Protein AF-A0A969JSC2-F1 (afdb_monomer_lite)

Structure (mmCIF, N/CA/C/O backbone):
data_AF-A0A969JSC2-F1
#
_entry.id   AF-A0A969JSC2-F1
#
loop_
_atom_site.group_PDB
_atom_site.id
_atom_site.type_symbol
_atom_site.label_atom_id
_atom_site.label_alt_id
_atom_site.label_comp_id
_atom_site.label_asym_id
_atom_site.label_entity_id
_atom_site.label_seq_id
_atom_site.pdbx_PDB_ins_code
_atom_site.Cartn_x
_atom_site.Cartn_y
_atom_site.Cartn_z
_atom_site.occupancy
_atom_site.B_iso_or_equiv
_atom_site.auth_seq_id
_atom_site.auth_comp_id
_atom_site.auth_asym_id
_atom_site.auth_atom_id
_atom_site.pdbx_PDB_model_num
ATOM 1 N N . MET A 1 1 ? 5.741 24.012 -31.064 1.00 35.47 1 MET A N 1
ATOM 2 C CA . MET A 1 1 ? 5.426 23.767 -29.645 1.00 35.47 1 MET A CA 1
ATOM 3 C C . MET A 1 1 ? 6.316 22.621 -29.223 1.00 35.47 1 MET A C 1
ATOM 5 O O . MET A 1 1 ? 6.160 21.540 -29.776 1.00 35.47 1 MET A O 1
ATOM 9 N N . SER A 1 2 ? 7.325 22.888 -28.395 1.00 35.66 2 SER A N 1
ATOM 10 C CA . SER A 1 2 ? 8.115 21.818 -27.788 1.00 35.66 2 SER A CA 1
ATOM 11 C C . SER A 1 2 ? 7.175 21.050 -26.875 1.00 35.66 2 SER A C 1
ATOM 13 O O . SER A 1 2 ? 6.592 21.638 -25.971 1.00 35.66 2 SER A O 1
ATOM 15 N N . VAL A 1 3 ? 6.945 19.782 -27.188 1.00 44.44 3 VAL A N 1
ATOM 16 C CA . VAL A 1 3 ? 6.383 18.849 -26.220 1.00 44.44 3 VAL A CA 1
ATOM 17 C C . VAL A 1 3 ? 7.457 18.660 -25.160 1.00 44.44 3 VAL A C 1
ATOM 19 O O . VAL A 1 3 ? 8.568 18.237 -25.482 1.00 44.44 3 VAL A O 1
ATOM 22 N N . ASP A 1 4 ? 7.156 19.064 -23.931 1.00 39.84 4 ASP A N 1
ATOM 23 C CA . ASP A 1 4 ? 7.993 18.739 -22.783 1.00 39.84 4 ASP A CA 1
ATOM 24 C C . ASP A 1 4 ? 8.208 17.216 -22.759 1.00 39.84 4 ASP A C 1
ATOM 26 O O . ASP A 1 4 ? 7.272 16.473 -23.086 1.00 39.84 4 ASP A O 1
ATOM 30 N N . PRO A 1 5 ? 9.421 16.724 -22.449 1.00 45.50 5 PRO A N 1
ATOM 31 C CA . PRO A 1 5 ? 9.659 15.294 -22.366 1.00 45.50 5 PRO A CA 1
ATOM 32 C C . PRO A 1 5 ? 8.693 14.713 -21.334 1.00 45.50 5 PRO A C 1
ATOM 34 O O . PRO A 1 5 ? 8.737 15.057 -20.153 1.00 45.50 5 PRO A O 1
ATOM 37 N N . ILE A 1 6 ? 7.772 13.884 -21.827 1.00 45.28 6 ILE A N 1
ATOM 38 C CA . ILE A 1 6 ? 6.809 13.139 -21.024 1.00 45.28 6 ILE A CA 1
ATOM 39 C C . ILE A 1 6 ? 7.611 12.410 -19.951 1.00 45.28 6 ILE A C 1
ATOM 41 O O . ILE A 1 6 ? 8.576 11.720 -20.274 1.00 45.28 6 ILE A O 1
ATOM 45 N N . SER A 1 7 ? 7.220 12.649 -18.699 1.00 48.06 7 SER A N 1
ATOM 46 C CA . SER A 1 7 ? 7.748 12.043 -17.479 1.00 48.06 7 SER A CA 1
ATOM 47 C C . SER A 1 7 ? 8.305 10.647 -17.756 1.00 48.06 7 SER A C 1
ATOM 49 O O . SER A 1 7 ? 7.563 9.752 -18.157 1.00 48.06 7 SER A O 1
ATOM 51 N N . THR A 1 8 ? 9.618 10.491 -17.598 1.00 57.88 8 THR A N 1
ATOM 52 C CA . THR A 1 8 ? 10.301 9.203 -17.725 1.00 57.88 8 THR A CA 1
ATOM 53 C C . THR A 1 8 ? 9.659 8.218 -16.749 1.00 57.88 8 THR A C 1
ATOM 55 O O . THR A 1 8 ? 9.261 8.626 -15.658 1.00 57.88 8 THR A O 1
ATOM 58 N N . ASP A 1 9 ? 9.535 6.943 -17.129 1.00 71.25 9 ASP A N 1
ATOM 59 C CA . ASP A 1 9 ? 8.827 5.897 -16.362 1.00 71.25 9 ASP A CA 1
ATOM 60 C C . ASP A 1 9 ? 9.148 5.928 -14.843 1.00 71.25 9 ASP A C 1
ATOM 62 O O . ASP A 1 9 ? 8.277 5.705 -14.010 1.00 71.25 9 ASP A O 1
ATOM 66 N N . SER A 1 10 ? 10.376 6.320 -14.481 1.00 78.06 10 SER A N 1
ATOM 67 C CA . SER A 1 10 ? 10.845 6.555 -13.106 1.00 78.06 10 SER A CA 1
ATOM 68 C C . SER A 1 10 ? 10.079 7.645 -12.329 1.00 78.06 10 SER A C 1
ATOM 70 O O . SER A 1 10 ? 9.649 7.419 -11.204 1.00 78.06 10 SER A O 1
ATOM 72 N N . ALA A 1 11 ? 9.842 8.822 -12.916 1.00 81.44 11 ALA A N 1
ATOM 73 C CA . ALA A 1 11 ? 9.156 9.916 -12.221 1.00 81.44 11 ALA A CA 1
ATOM 74 C C . ALA A 1 11 ? 7.656 9.633 -12.009 1.00 81.44 11 ALA A C 1
ATOM 76 O O . ALA A 1 11 ? 7.058 10.139 -11.060 1.00 81.44 11 ALA A O 1
ATOM 77 N N . ALA A 1 12 ? 7.051 8.812 -12.876 1.00 84.44 12 ALA A N 1
ATOM 78 C CA . ALA A 1 12 ? 5.698 8.309 -12.659 1.00 84.44 12 ALA A CA 1
ATOM 79 C C . ALA A 1 12 ? 5.654 7.325 -11.475 1.00 84.44 12 ALA A C 1
ATOM 81 O O . ALA A 1 12 ? 4.805 7.487 -10.601 1.00 84.44 12 ALA A O 1
ATOM 82 N N . LEU A 1 13 ? 6.608 6.387 -11.395 1.00 86.88 1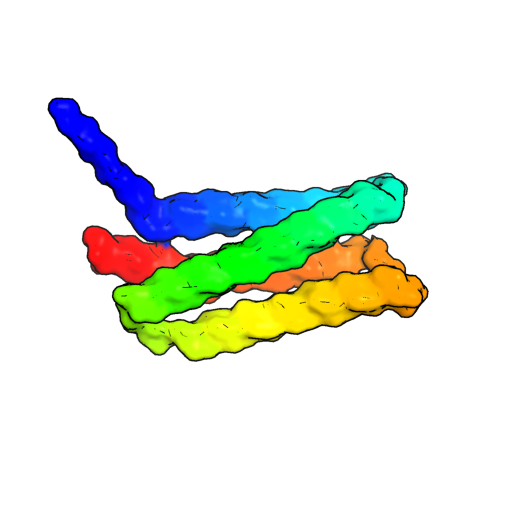3 LEU A N 1
ATOM 83 C CA . LEU A 1 13 ? 6.742 5.470 -10.255 1.00 86.88 13 LEU A CA 1
ATOM 84 C C . LEU A 1 13 ? 6.939 6.228 -8.935 1.00 86.88 13 LEU A C 1
ATOM 86 O O . LEU A 1 13 ? 6.247 5.957 -7.959 1.00 86.88 13 LEU A O 1
ATOM 90 N N . ASP A 1 14 ? 7.808 7.241 -8.912 1.00 87.25 14 ASP A N 1
ATOM 91 C CA . ASP A 1 14 ? 8.031 8.060 -7.714 1.00 87.25 14 ASP A CA 1
ATOM 92 C C . ASP A 1 14 ? 6.742 8.738 -7.216 1.00 87.25 14 ASP A C 1
ATOM 94 O O . ASP A 1 14 ? 6.507 8.823 -6.007 1.00 87.25 14 ASP A O 1
ATOM 98 N N . ALA A 1 15 ? 5.885 9.203 -8.129 1.00 89.50 15 ALA A N 1
ATOM 99 C CA . ALA A 1 15 ? 4.593 9.782 -7.773 1.00 89.50 15 ALA A CA 1
ATOM 100 C C . ALA A 1 15 ? 3.623 8.729 -7.207 1.00 89.50 15 ALA A C 1
ATOM 102 O O . ALA A 1 15 ? 2.904 9.014 -6.246 1.00 89.50 15 ALA A O 1
ATOM 103 N N . GLU A 1 16 ? 3.622 7.511 -7.752 1.00 91.94 16 GLU A N 1
ATOM 104 C CA . GLU A 1 16 ? 2.817 6.405 -7.225 1.00 91.94 16 GLU A CA 1
ATOM 105 C C . GLU A 1 16 ? 3.264 5.998 -5.811 1.00 91.94 16 GLU A C 1
ATOM 107 O O . GLU A 1 16 ? 2.439 5.903 -4.894 1.00 91.94 16 GLU A O 1
ATOM 112 N N . HIS A 1 17 ? 4.574 5.885 -5.575 1.00 92.69 17 HIS A N 1
ATOM 113 C CA . HIS A 1 17 ? 5.125 5.583 -4.250 1.00 92.69 17 HIS A CA 1
ATOM 114 C C . HIS A 1 17 ? 4.772 6.646 -3.201 1.00 92.69 17 HIS A C 1
ATOM 116 O O . HIS A 1 17 ? 4.546 6.322 -2.030 1.00 92.69 17 HIS A O 1
ATOM 122 N N . GLN A 1 18 ? 4.697 7.924 -3.592 1.00 92.88 18 GLN A N 1
ATOM 123 C CA . GLN A 1 18 ? 4.269 8.999 -2.690 1.00 92.88 18 GLN A CA 1
ATOM 124 C C . GLN A 1 18 ? 2.818 8.820 -2.236 1.00 92.88 18 GLN A C 1
ATOM 126 O O . GLN A 1 18 ? 2.519 9.025 -1.056 1.00 92.88 18 GLN A O 1
ATO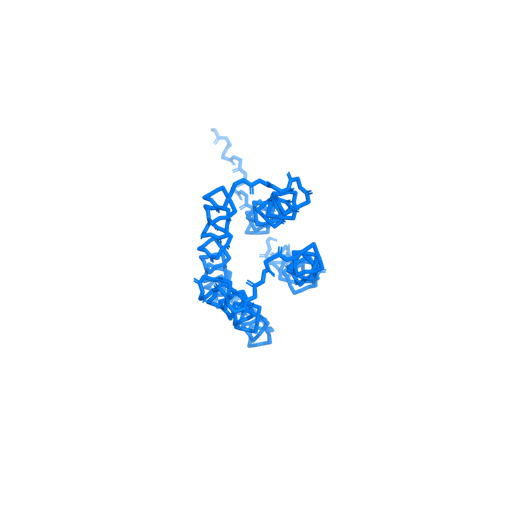M 131 N N . VAL A 1 19 ? 1.921 8.398 -3.133 1.00 95.19 19 VAL A N 1
ATOM 132 C CA . VAL A 1 19 ? 0.522 8.111 -2.781 1.00 95.19 19 VAL A CA 1
ATOM 133 C C . VAL A 1 19 ? 0.449 6.930 -1.816 1.00 95.19 19 VAL A C 1
ATOM 135 O O . VAL A 1 19 ? -0.204 7.026 -0.775 1.00 95.19 19 VAL A O 1
ATOM 138 N N . GLN A 1 20 ? 1.160 5.843 -2.113 1.00 93.88 20 GLN A N 1
ATOM 139 C CA . GLN A 1 20 ? 1.178 4.649 -1.271 1.00 93.88 20 GLN A CA 1
ATOM 140 C C . GLN A 1 20 ? 1.763 4.925 0.124 1.00 93.88 20 GLN A C 1
ATOM 142 O O . GLN A 1 20 ? 1.192 4.521 1.141 1.00 93.88 20 GLN A O 1
ATOM 147 N N . THR A 1 21 ? 2.855 5.694 0.186 1.00 93.25 21 THR A N 1
ATOM 148 C CA . THR A 1 21 ? 3.458 6.152 1.445 1.00 93.25 21 THR A CA 1
ATOM 149 C C . THR A 1 21 ? 2.487 7.035 2.230 1.00 93.25 21 THR A C 1
ATOM 151 O O . THR A 1 21 ? 2.340 6.880 3.443 1.00 93.25 21 THR A O 1
ATOM 154 N N . GLY A 1 22 ? 1.763 7.927 1.550 1.00 96.50 22 GLY A N 1
ATOM 155 C CA . GLY A 1 22 ? 0.730 8.752 2.173 1.00 96.50 22 GLY A CA 1
ATOM 156 C C . GLY A 1 22 ? -0.386 7.922 2.811 1.00 96.50 22 GLY A C 1
ATOM 157 O O . GLY A 1 22 ? -0.793 8.206 3.936 1.00 96.50 22 GLY A O 1
ATOM 158 N N . LEU A 1 23 ? -0.842 6.860 2.139 1.00 97.00 23 LEU A N 1
ATOM 159 C CA . LEU A 1 23 ? -1.881 5.963 2.658 1.00 97.00 23 LEU A CA 1
ATOM 160 C C . LEU A 1 23 ? -1.423 5.208 3.911 1.00 97.00 23 LEU A C 1
ATOM 162 O O . LEU A 1 23 ? -2.169 5.143 4.887 1.00 97.00 23 LEU A O 1
ATOM 166 N N . VAL A 1 24 ? -0.192 4.684 3.935 1.00 95.31 24 VAL A N 1
ATOM 167 C CA . VAL A 1 24 ? 0.298 3.968 5.124 1.00 95.31 24 VAL A CA 1
ATOM 168 C C . VAL A 1 24 ? 0.570 4.910 6.302 1.00 95.31 24 VAL A C 1
ATOM 170 O O . VAL A 1 24 ? 0.336 4.547 7.456 1.00 95.31 24 VAL A O 1
ATOM 173 N N . MET A 1 25 ? 0.997 6.149 6.032 1.00 96.69 25 MET A N 1
ATOM 174 C CA . MET A 1 25 ? 1.106 7.183 7.065 1.00 96.69 25 MET A CA 1
ATOM 175 C C . MET A 1 25 ? -0.267 7.574 7.622 1.00 96.69 25 MET A C 1
ATOM 177 O O . MET A 1 25 ? -0.407 7.683 8.840 1.00 96.69 25 MET A O 1
ATOM 181 N N . ALA A 1 26 ? -1.279 7.717 6.760 1.00 97.56 26 ALA A N 1
ATOM 182 C CA . ALA A 1 26 ? -2.653 7.987 7.178 1.00 97.56 26 ALA A CA 1
ATOM 183 C C . ALA A 1 26 ? -3.216 6.851 8.044 1.00 97.56 26 ALA A C 1
ATOM 185 O O . ALA A 1 26 ? -3.821 7.122 9.078 1.00 97.56 26 ALA A O 1
ATOM 186 N N . LEU A 1 27 ? -2.956 5.587 7.682 1.00 96.44 27 LEU A N 1
ATOM 187 C CA . LEU A 1 27 ? -3.379 4.429 8.477 1.00 96.44 27 LEU A CA 1
ATOM 188 C C . LEU A 1 27 ? -2.765 4.474 9.877 1.00 96.44 27 LEU A C 1
ATOM 190 O O . LEU A 1 27 ? -3.467 4.343 10.878 1.00 96.44 27 LEU A O 1
ATOM 194 N N . ARG A 1 28 ? -1.450 4.707 9.954 1.00 96.88 28 ARG A N 1
ATOM 195 C CA . ARG A 1 28 ? -0.740 4.830 11.230 1.00 96.88 28 ARG A CA 1
ATOM 196 C C . ARG A 1 28 ? -1.309 5.956 12.091 1.00 96.88 28 ARG A C 1
ATOM 198 O O . ARG A 1 28 ? -1.532 5.746 13.279 1.00 96.88 28 ARG A O 1
ATOM 205 N N . GLN A 1 29 ? -1.545 7.127 11.503 1.00 97.56 29 GLN A N 1
ATOM 206 C CA . GLN A 1 29 ? -2.110 8.271 12.215 1.00 97.56 29 GLN A CA 1
ATOM 207 C C . GLN A 1 29 ? -3.530 7.982 12.715 1.00 97.56 29 GLN A C 1
ATOM 209 O O . GLN A 1 29 ? -3.844 8.288 13.861 1.00 97.56 29 GLN A O 1
ATOM 214 N N . ALA A 1 30 ? -4.373 7.350 11.895 1.00 96.94 30 ALA A N 1
ATOM 215 C CA . ALA A 1 30 ? -5.736 7.004 12.283 1.00 96.94 30 ALA A CA 1
ATOM 216 C C . ALA A 1 30 ? -5.767 6.057 13.494 1.00 96.94 30 ALA A C 1
ATOM 218 O O . ALA A 1 30 ? -6.578 6.233 14.404 1.00 96.94 30 ALA A O 1
ATOM 219 N N . VAL A 1 31 ? -4.836 5.101 13.538 1.00 95.50 31 VAL A N 1
ATOM 220 C CA . VAL A 1 31 ? -4.645 4.197 14.680 1.00 95.50 31 VAL A CA 1
ATOM 221 C C . VAL A 1 31 ? -4.148 4.949 15.917 1.00 95.50 31 VAL A C 1
ATOM 223 O O . VAL A 1 31 ? -4.695 4.768 17.001 1.00 95.50 31 VAL A O 1
ATOM 226 N N . GLU A 1 32 ? -3.139 5.811 15.771 1.00 96.69 32 GLU A N 1
ATOM 227 C CA . GLU A 1 32 ? -2.574 6.608 16.872 1.00 96.69 32 GLU A CA 1
ATOM 228 C C . GLU A 1 32 ? -3.620 7.537 17.511 1.00 96.69 32 GLU A C 1
ATOM 230 O O . GLU A 1 32 ? -3.733 7.634 18.735 1.00 96.69 32 GLU A O 1
ATOM 235 N N . GLU A 1 33 ? -4.443 8.173 16.684 1.00 97.44 33 GLU A N 1
ATOM 236 C CA . GLU A 1 33 ? -5.483 9.108 17.111 1.00 97.44 33 GLU A CA 1
ATOM 237 C C . GLU A 1 33 ? -6.795 8.421 17.520 1.00 97.44 33 GLU A C 1
ATOM 239 O O . GLU A 1 33 ? -7.752 9.110 17.872 1.00 97.44 33 GLU A O 1
ATOM 244 N N . HIS A 1 34 ? -6.850 7.084 17.503 1.00 95.19 34 HIS A N 1
ATOM 245 C CA . HIS A 1 34 ? -8.049 6.300 17.824 1.00 95.19 34 HIS A CA 1
ATOM 246 C C . HIS A 1 34 ? -9.272 6.752 17.007 1.00 95.19 34 HIS A C 1
ATOM 248 O O . HIS A 1 34 ? -10.374 6.932 17.537 1.00 95.19 34 HIS A O 1
ATOM 254 N N . ARG A 1 35 ? -9.063 6.977 15.703 1.00 96.25 35 ARG A N 1
ATOM 255 C CA . ARG A 1 35 ? -10.119 7.383 14.771 1.00 96.25 35 ARG A CA 1
ATOM 256 C C . ARG A 1 35 ? -11.225 6.321 14.691 1.00 96.25 35 ARG A C 1
ATOM 258 O O . ARG A 1 35 ? -10.979 5.149 14.988 1.00 96.25 35 ARG A O 1
ATOM 265 N N . PRO A 1 36 ? -12.453 6.705 14.295 1.00 95.94 36 PRO A N 1
ATOM 266 C CA . PRO A 1 36 ? -13.553 5.759 14.146 1.00 95.94 36 PRO A CA 1
ATOM 267 C C . PRO A 1 36 ? -13.193 4.597 13.216 1.00 95.94 36 PRO A C 1
ATOM 269 O O . PRO A 1 36 ? -12.535 4.796 12.197 1.00 95.94 36 PRO A O 1
ATOM 272 N N . THR A 1 37 ? -13.697 3.399 13.523 1.00 93.19 37 THR A N 1
ATOM 273 C CA . THR A 1 37 ? -13.463 2.177 12.733 1.00 93.19 37 THR A CA 1
ATOM 274 C C . THR A 1 37 ? -13.747 2.372 11.245 1.00 93.19 37 THR A C 1
ATOM 276 O O . THR A 1 37 ? -12.946 1.944 10.429 1.00 93.19 37 THR A O 1
ATOM 279 N N . SER A 1 38 ? -14.807 3.104 10.886 1.00 96.06 38 SER A N 1
ATOM 280 C CA . SER A 1 38 ? -15.134 3.390 9.483 1.00 96.06 38 SER A CA 1
ATOM 281 C C . SER A 1 38 ? -14.038 4.167 8.745 1.00 96.06 38 SER A C 1
ATOM 283 O O . SER A 1 38 ? -13.803 3.921 7.572 1.00 96.06 38 SER A O 1
ATOM 285 N N . GLU A 1 39 ? -13.350 5.093 9.420 1.00 96.94 39 GLU A N 1
ATOM 286 C CA . GLU A 1 39 ? -12.247 5.853 8.817 1.00 96.94 39 GLU A CA 1
ATOM 287 C C . GLU A 1 39 ? -11.005 4.967 8.635 1.00 96.94 39 GLU A C 1
ATOM 289 O O . GLU A 1 39 ? -10.322 5.052 7.617 1.00 96.94 39 GLU A O 1
ATOM 294 N N . VAL A 1 40 ? -10.737 4.079 9.599 1.00 95.56 40 VAL A N 1
ATOM 295 C CA . VAL A 1 40 ? -9.653 3.089 9.503 1.00 95.56 40 VAL A CA 1
ATOM 296 C C . VAL A 1 40 ? -9.920 2.097 8.369 1.00 95.56 40 VAL A C 1
ATOM 298 O O . VAL A 1 40 ? -9.014 1.835 7.578 1.00 95.56 40 VAL A O 1
ATOM 301 N N . ASP A 1 41 ? -11.153 1.597 8.262 1.00 95.81 41 ASP A N 1
ATOM 302 C CA . ASP A 1 41 ? -11.598 0.701 7.192 1.00 95.81 41 ASP A CA 1
ATOM 303 C C . ASP A 1 41 ? -11.404 1.346 5.813 1.00 95.81 41 ASP A C 1
ATOM 305 O O . ASP A 1 41 ? -10.753 0.756 4.952 1.00 95.81 41 ASP A O 1
ATOM 309 N N . ASP A 1 42 ? -11.871 2.586 5.629 1.00 97.62 42 ASP A N 1
ATOM 310 C CA . ASP A 1 42 ? -11.742 3.314 4.361 1.00 97.62 42 ASP A CA 1
ATOM 311 C C . ASP A 1 42 ? -10.272 3.512 3.947 1.00 97.62 42 ASP A C 1
ATOM 313 O O . ASP A 1 42 ? -9.919 3.411 2.766 1.00 97.62 42 ASP A O 1
ATOM 317 N N . ILE A 1 43 ? -9.386 3.818 4.902 1.00 96.69 43 ILE A N 1
ATOM 318 C CA . ILE A 1 43 ? -7.951 3.966 4.627 1.00 96.69 43 ILE A CA 1
ATOM 319 C C . ILE A 1 43 ? -7.336 2.614 4.261 1.00 96.69 43 ILE A C 1
ATOM 321 O O . ILE A 1 43 ? -6.536 2.547 3.323 1.00 96.69 43 ILE A O 1
ATOM 325 N N . LEU A 1 44 ? -7.700 1.551 4.980 1.00 95.56 44 LEU A N 1
ATOM 326 C CA . LEU A 1 44 ? -7.187 0.209 4.740 1.00 95.56 44 LEU A CA 1
ATOM 327 C C . LEU A 1 44 ? -7.606 -0.310 3.357 1.00 95.56 44 LEU A C 1
ATOM 329 O O . LEU A 1 44 ? -6.748 -0.769 2.607 1.00 95.56 44 LEU A O 1
ATOM 333 N N . ASP A 1 45 ? -8.870 -0.127 2.968 1.00 97.00 45 ASP A N 1
ATOM 334 C CA . ASP A 1 45 ? -9.381 -0.497 1.641 1.00 97.00 45 ASP A CA 1
ATOM 335 C C . ASP A 1 45 ? -8.625 0.213 0.514 1.00 97.00 45 ASP A C 1
ATOM 337 O O . ASP A 1 45 ? -8.236 -0.395 -0.493 1.00 97.00 45 ASP A O 1
ATOM 341 N N . ARG A 1 46 ? -8.370 1.514 0.695 1.00 97.75 46 ARG A N 1
ATOM 342 C CA . ARG A 1 46 ? -7.587 2.311 -0.253 1.00 97.75 46 ARG A CA 1
ATOM 343 C C . ARG A 1 46 ? -6.137 1.849 -0.311 1.00 97.75 46 ARG A C 1
ATOM 345 O O . ARG A 1 46 ? -5.599 1.753 -1.410 1.00 97.75 46 ARG A O 1
ATOM 352 N N . LEU A 1 47 ? -5.512 1.556 0.830 1.00 95.94 47 LEU A N 1
ATOM 353 C CA . LEU A 1 47 ? -4.136 1.065 0.890 1.00 95.94 47 LEU A CA 1
ATOM 354 C C . LEU A 1 47 ? -3.995 -0.285 0.177 1.00 95.94 47 LEU A C 1
ATOM 356 O O . LEU A 1 47 ? -3.100 -0.428 -0.659 1.00 95.94 47 LEU A O 1
ATOM 360 N N . THR A 1 48 ? -4.883 -1.242 0.463 1.00 96.25 48 THR A N 1
ATOM 361 C CA . THR A 1 48 ? -4.879 -2.575 -0.157 1.00 96.25 48 THR A CA 1
ATOM 362 C C . THR A 1 48 ? -5.086 -2.464 -1.668 1.00 96.25 48 THR A C 1
ATOM 364 O O . THR A 1 48 ? -4.282 -2.990 -2.438 1.00 96.25 48 THR A O 1
ATOM 367 N N . SER A 1 49 ? -6.120 -1.737 -2.102 1.00 97.06 49 SER A N 1
ATOM 368 C CA . SER A 1 49 ? -6.464 -1.605 -3.526 1.00 97.06 49 SER A CA 1
ATOM 369 C C . SER A 1 49 ? -5.385 -0.868 -4.319 1.00 97.06 49 SER A C 1
ATOM 371 O O . SER A 1 49 ? -5.041 -1.278 -5.426 1.00 97.06 49 SER A O 1
ATOM 373 N N . TYR A 1 50 ? -4.832 0.212 -3.757 1.00 96.75 50 TYR A N 1
ATOM 374 C CA . TYR A 1 50 ? -3.777 0.980 -4.413 1.00 96.75 50 TYR A CA 1
ATOM 375 C C . TYR A 1 50 ? -2.474 0.182 -4.517 1.00 96.75 50 TYR A C 1
ATOM 377 O O . TYR A 1 50 ? -1.861 0.172 -5.578 1.00 96.75 50 TYR A O 1
ATOM 385 N N . THR A 1 51 ? -2.082 -0.530 -3.454 1.00 95.81 51 THR A N 1
ATOM 386 C CA . THR A 1 51 ? -0.881 -1.385 -3.466 1.00 95.81 51 THR A CA 1
ATOM 387 C C . THR A 1 51 ? -0.987 -2.491 -4.515 1.00 95.81 51 THR A C 1
ATOM 389 O O . THR A 1 51 ? -0.041 -2.704 -5.266 1.00 95.81 51 THR A O 1
ATOM 392 N N . ASP A 1 52 ? -2.141 -3.157 -4.619 1.00 96.62 52 ASP A N 1
ATOM 393 C CA . ASP A 1 52 ? -2.361 -4.208 -5.622 1.00 96.62 52 ASP A CA 1
ATOM 394 C C . ASP A 1 52 ? -2.258 -3.652 -7.052 1.00 96.62 52 ASP A C 1
ATOM 396 O O . ASP A 1 52 ? -1.531 -4.192 -7.886 1.00 96.62 52 ASP A O 1
ATOM 400 N N . ALA A 1 53 ? -2.918 -2.520 -7.320 1.00 96.06 53 ALA A N 1
ATOM 401 C CA . ALA A 1 53 ? -2.878 -1.865 -8.626 1.00 96.06 53 ALA A CA 1
ATOM 402 C C . ALA A 1 53 ? -1.465 -1.388 -9.006 1.00 96.06 53 ALA A C 1
ATOM 404 O O . ALA A 1 53 ? -1.036 -1.602 -10.142 1.00 96.06 53 ALA A O 1
ATOM 405 N N . HIS A 1 54 ? -0.741 -0.785 -8.061 1.00 95.88 54 HIS A N 1
ATOM 406 C CA . HIS A 1 54 ? 0.637 -0.337 -8.249 1.00 95.88 54 HIS A CA 1
ATOM 407 C C . HIS A 1 54 ? 1.565 -1.513 -8.589 1.00 95.88 54 HIS A C 1
ATOM 409 O O . HIS A 1 54 ? 2.225 -1.498 -9.627 1.00 95.88 54 HIS A O 1
ATOM 415 N N . PHE A 1 55 ? 1.520 -2.601 -7.813 1.00 97.50 55 PHE A N 1
ATOM 416 C CA . PHE A 1 55 ? 2.329 -3.789 -8.095 1.00 97.50 55 PHE A CA 1
ATOM 417 C C . PHE A 1 55 ? 1.997 -4.426 -9.444 1.00 97.50 55 PHE A C 1
ATOM 419 O O . PHE A 1 55 ? 2.898 -4.887 -10.144 1.00 97.50 55 PHE A O 1
ATOM 426 N N . MET A 1 56 ? 0.727 -4.446 -9.856 1.00 96.62 56 MET A N 1
ATOM 427 C CA . MET A 1 56 ? 0.357 -4.920 -11.192 1.00 96.62 56 MET A CA 1
ATOM 428 C C . MET A 1 56 ? 0.955 -4.044 -12.302 1.00 96.62 56 MET A C 1
ATOM 430 O O . MET A 1 56 ? 1.452 -4.577 -13.301 1.00 96.62 56 MET A O 1
ATOM 434 N N . ALA A 1 57 ? 0.918 -2.719 -12.137 1.00 94.50 57 ALA A N 1
ATOM 435 C CA . ALA A 1 57 ? 1.474 -1.772 -13.098 1.00 94.50 57 ALA A CA 1
ATOM 436 C C . ALA A 1 57 ? 3.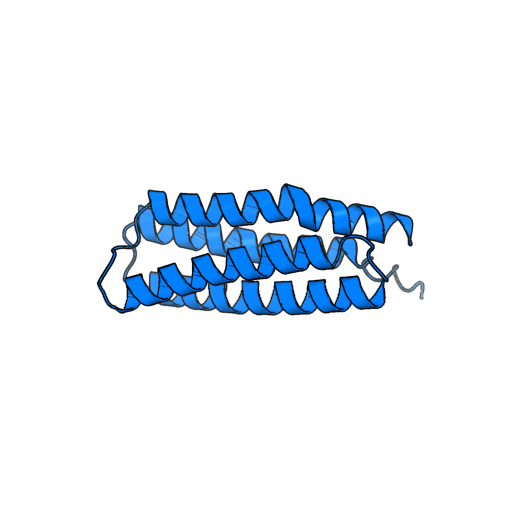000 -1.912 -13.210 1.00 94.50 57 ALA A C 1
ATOM 438 O O . ALA A 1 57 ? 3.532 -2.045 -14.316 1.00 94.50 57 ALA A O 1
ATOM 439 N N . GLU A 1 58 ? 3.699 -1.980 -12.079 1.00 95.94 58 GLU A N 1
ATOM 440 C CA . GLU A 1 58 ? 5.150 -2.135 -12.043 1.00 95.94 58 GLU A CA 1
ATOM 441 C C . GLU A 1 58 ? 5.591 -3.490 -12.613 1.00 95.94 58 GLU A C 1
ATOM 443 O O . GLU A 1 58 ? 6.516 -3.560 -13.420 1.00 95.94 58 GLU A O 1
ATOM 448 N N . GLN A 1 59 ? 4.883 -4.579 -12.298 1.00 97.31 59 GLN A N 1
ATOM 449 C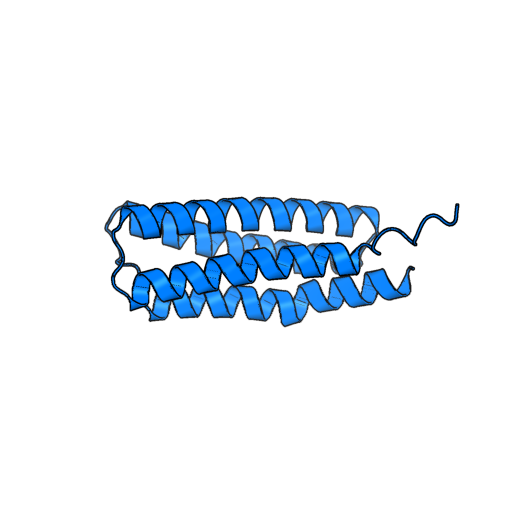 CA . GLN A 1 59 ? 5.163 -5.893 -12.886 1.00 97.31 59 GLN A CA 1
ATOM 450 C C . GLN A 1 59 ? 4.993 -5.907 -14.409 1.00 97.31 59 GLN A C 1
ATOM 452 O O . GLN A 1 59 ? 5.790 -6.538 -15.113 1.00 97.31 59 GLN A O 1
ATOM 457 N N . LEU A 1 60 ? 3.977 -5.217 -14.934 1.00 95.31 60 LEU A N 1
ATOM 458 C CA . LEU A 1 60 ? 3.805 -5.052 -16.375 1.00 95.31 60 LEU A CA 1
ATOM 459 C C . LEU A 1 60 ? 4.981 -4.271 -16.976 1.00 95.31 60 LEU A C 1
ATOM 461 O O . LEU A 1 60 ? 5.556 -4.706 -17.976 1.00 95.31 60 LEU A O 1
ATOM 465 N N . LEU A 1 61 ? 5.369 -3.160 -16.350 1.00 93.94 61 LEU A N 1
ATOM 466 C CA . LEU A 1 61 ? 6.495 -2.334 -16.777 1.00 93.94 61 LEU A CA 1
ATOM 467 C C . LEU A 1 61 ? 7.815 -3.118 -16.773 1.00 93.94 61 LEU A C 1
ATOM 469 O O . LEU A 1 61 ? 8.528 -3.125 -17.778 1.00 93.94 61 LEU A O 1
ATOM 473 N N . MET A 1 62 ? 8.112 -3.841 -15.692 1.00 95.94 62 MET A N 1
ATOM 474 C CA . MET A 1 62 ? 9.295 -4.694 -15.574 1.00 95.94 62 MET A CA 1
ATOM 475 C C . MET A 1 62 ? 9.378 -5.713 -16.714 1.00 95.94 62 MET A C 1
ATOM 477 O O . MET A 1 62 ? 10.442 -5.886 -17.310 1.00 95.94 62 MET A O 1
ATOM 481 N N . ARG A 1 63 ? 8.257 -6.356 -17.069 1.00 95.94 63 ARG A N 1
ATOM 482 C CA . ARG A 1 63 ? 8.199 -7.289 -18.206 1.00 95.94 63 ARG A CA 1
ATOM 483 C C . ARG A 1 63 ? 8.441 -6.586 -19.540 1.00 95.94 63 ARG A C 1
ATOM 485 O O . ARG A 1 63 ? 9.227 -7.081 -20.344 1.00 95.94 63 ARG A O 1
ATOM 492 N N . LEU A 1 64 ? 7.804 -5.436 -19.771 1.00 93.12 64 LEU A N 1
ATOM 493 C CA . LEU A 1 64 ? 7.962 -4.652 -21.005 1.00 93.12 64 LEU A CA 1
ATOM 494 C C . LEU A 1 64 ? 9.406 -4.183 -21.221 1.00 93.12 64 LEU A C 1
ATOM 496 O O . LEU A 1 64 ? 9.863 -4.101 -22.359 1.00 93.12 64 LEU A O 1
ATOM 500 N N . LYS A 1 65 ? 10.125 -3.897 -20.135 1.00 92.19 65 LYS A N 1
ATOM 501 C CA . LYS A 1 65 ? 11.514 -3.415 -20.151 1.00 92.19 65 LYS A CA 1
ATOM 502 C C . LYS A 1 65 ? 12.547 -4.533 -20.001 1.00 92.19 65 LYS A C 1
ATOM 504 O O . LYS A 1 65 ? 13.738 -4.242 -19.912 1.00 92.19 65 LYS A O 1
ATOM 509 N N . ALA A 1 66 ? 12.100 -5.793 -19.975 1.00 94.56 66 ALA A N 1
ATOM 510 C CA . ALA A 1 66 ? 12.934 -6.971 -19.748 1.00 94.56 66 ALA A CA 1
ATOM 511 C C . ALA A 1 66 ? 13.843 -6.824 -18.510 1.00 94.56 66 ALA A C 1
ATOM 513 O O . ALA A 1 66 ? 15.033 -7.144 -18.554 1.00 94.56 66 ALA A O 1
ATOM 514 N N . TYR A 1 67 ? 13.283 -6.311 -17.410 1.00 95.75 67 TYR A N 1
ATOM 515 C CA . TYR A 1 67 ? 14.022 -6.066 -16.177 1.00 95.75 67 TYR A CA 1
ATOM 516 C C . TYR A 1 67 ? 14.603 -7.383 -15.626 1.00 95.75 67 TYR A C 1
ATOM 518 O O . TYR A 1 67 ? 13.846 -8.311 -15.327 1.00 95.75 67 TYR A O 1
ATOM 526 N N . PRO A 1 68 ? 15.936 -7.494 -15.464 1.00 96.62 68 PRO A N 1
ATOM 527 C CA . PRO A 1 68 ? 16.595 -8.768 -15.171 1.00 96.62 68 PRO A CA 1
ATOM 528 C C . PRO A 1 68 ? 16.270 -9.346 -13.788 1.00 96.62 68 PRO A C 1
ATOM 530 O O . PRO A 1 68 ? 16.495 -10.533 -13.569 1.00 96.62 68 PRO A O 1
ATOM 533 N N . TYR A 1 69 ? 15.742 -8.538 -12.862 1.00 97.38 69 TYR A N 1
ATOM 534 C CA . TYR A 1 69 ? 15.406 -8.963 -11.498 1.00 97.38 69 TYR A CA 1
ATOM 535 C C . TYR A 1 69 ? 13.894 -9.120 -11.263 1.00 97.38 69 TYR A C 1
ATOM 537 O O . TYR A 1 69 ? 13.459 -9.198 -10.116 1.00 97.38 69 TYR A O 1
ATOM 545 N N . TYR A 1 70 ? 13.101 -9.213 -12.339 1.00 97.62 70 TYR A N 1
ATOM 546 C CA . TYR A 1 70 ? 11.638 -9.312 -12.288 1.00 97.62 70 TYR A CA 1
ATOM 547 C C . TYR A 1 70 ? 11.116 -10.366 -11.299 1.00 97.62 70 TYR A C 1
ATOM 549 O O . TYR A 1 70 ? 10.261 -10.055 -10.477 1.00 97.62 70 TYR A O 1
ATOM 557 N N . GLU A 1 71 ? 11.626 -11.601 -11.352 1.00 98.19 71 GLU A N 1
ATOM 558 C CA . GLU A 1 71 ? 11.117 -12.692 -10.505 1.00 98.19 71 GLU A CA 1
ATOM 559 C C . GLU A 1 71 ? 11.322 -12.414 -9.010 1.00 98.19 71 GLU A C 1
ATOM 561 O O . GLU A 1 71 ? 10.449 -12.708 -8.193 1.00 98.19 71 GLU A O 1
ATOM 566 N N . ALA A 1 72 ? 12.464 -11.823 -8.649 1.00 97.94 72 ALA A N 1
ATOM 567 C CA . ALA A 1 72 ? 12.760 -11.471 -7.266 1.00 97.94 72 ALA A CA 1
ATOM 568 C C . ALA A 1 72 ? 11.839 -10.345 -6.775 1.00 97.94 72 ALA A C 1
ATOM 570 O O . ALA A 1 72 ? 11.272 -10.456 -5.690 1.00 97.94 72 ALA A O 1
ATOM 571 N N . HIS A 1 73 ? 11.638 -9.312 -7.597 1.00 98.31 73 HIS A N 1
ATOM 572 C CA . HIS A 1 73 ? 10.771 -8.173 -7.280 1.00 98.31 73 HIS A CA 1
ATOM 573 C C . HIS A 1 73 ? 9.299 -8.595 -7.175 1.00 98.31 73 HIS A C 1
ATOM 575 O O . HIS A 1 73 ? 8.630 -8.283 -6.193 1.00 98.31 73 HIS A O 1
ATOM 581 N N . GLN A 1 74 ? 8.805 -9.410 -8.115 1.00 98.25 74 GLN A N 1
ATOM 582 C CA . GLN A 1 74 ? 7.455 -9.979 -8.049 1.00 98.25 74 GLN A CA 1
ATOM 583 C C . GLN A 1 74 ? 7.240 -10.779 -6.754 1.00 98.25 74 GLN A C 1
ATOM 585 O O . GLN A 1 74 ? 6.195 -10.662 -6.117 1.00 98.25 74 GLN A O 1
ATOM 590 N N . LEU A 1 75 ? 8.224 -11.572 -6.327 1.00 97.81 75 LEU A N 1
ATOM 591 C CA . LEU A 1 75 ? 8.111 -12.338 -5.088 1.00 97.81 75 LEU A CA 1
ATOM 592 C C . LEU A 1 75 ? 8.036 -11.434 -3.845 1.00 97.81 75 LEU A C 1
ATOM 594 O O . LEU A 1 75 ? 7.396 -11.801 -2.855 1.00 97.81 75 LEU A O 1
ATOM 598 N N . GLU A 1 76 ? 8.680 -10.266 -3.867 1.00 97.25 76 GLU A N 1
ATOM 599 C CA . GLU A 1 76 ? 8.512 -9.259 -2.818 1.00 97.25 76 GLU A CA 1
ATOM 600 C C . GLU A 1 76 ? 7.092 -8.685 -2.808 1.00 97.25 76 GLU A C 1
ATOM 602 O O . GLU A 1 76 ? 6.486 -8.641 -1.733 1.00 97.25 76 GLU A O 1
ATOM 607 N N . HIS A 1 77 ? 6.526 -8.364 -3.978 1.00 98.12 77 HIS A N 1
ATOM 608 C CA . HIS A 1 77 ? 5.127 -7.936 -4.111 1.00 98.12 77 HIS A CA 1
ATOM 609 C C . HIS A 1 77 ? 4.159 -8.961 -3.522 1.00 98.12 77 HIS A C 1
ATOM 611 O O . HIS A 1 77 ? 3.332 -8.623 -2.673 1.00 98.12 77 HIS A O 1
ATOM 617 N N . ASP A 1 78 ? 4.299 -10.229 -3.914 1.00 97.75 78 ASP A N 1
ATOM 618 C CA . ASP A 1 78 ? 3.418 -11.307 -3.465 1.00 97.75 78 ASP A CA 1
ATOM 619 C C . ASP A 1 78 ? 3.480 -11.482 -1.939 1.00 97.75 78 ASP A C 1
ATOM 621 O O . ASP A 1 78 ? 2.454 -11.643 -1.270 1.00 97.75 78 ASP A O 1
ATOM 625 N N . ARG A 1 79 ? 4.682 -11.394 -1.353 1.00 96.19 79 ARG A N 1
ATOM 626 C CA . ARG A 1 79 ? 4.877 -11.472 0.104 1.00 96.19 79 ARG A CA 1
ATOM 627 C C . ARG A 1 79 ? 4.287 -10.272 0.831 1.00 96.19 79 ARG A C 1
ATOM 629 O O . ARG A 1 79 ? 3.698 -10.450 1.899 1.00 96.19 79 ARG A O 1
ATOM 636 N N . LEU A 1 80 ? 4.474 -9.066 0.300 1.00 95.56 80 LEU A N 1
ATOM 637 C CA . LEU A 1 80 ? 3.957 -7.847 0.911 1.00 95.56 80 LEU A CA 1
ATOM 638 C C . LEU A 1 80 ? 2.427 -7.846 0.870 1.00 95.56 80 LEU A C 1
ATOM 640 O O . LEU A 1 80 ? 1.797 -7.687 1.916 1.00 95.56 80 LE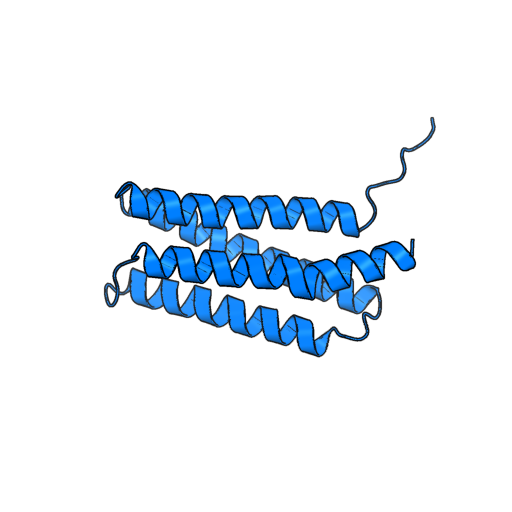U A O 1
ATOM 644 N N . MET A 1 81 ? 1.827 -8.137 -0.287 1.00 96.94 81 MET A N 1
ATOM 645 C CA . MET A 1 81 ? 0.370 -8.230 -0.417 1.00 96.94 81 MET A CA 1
ATOM 646 C C . MET A 1 81 ? -0.236 -9.355 0.406 1.00 96.94 81 MET A C 1
ATOM 648 O O . MET A 1 81 ? -1.315 -9.174 0.969 1.00 96.94 81 MET A O 1
ATOM 652 N N . GLY A 1 82 ? 0.453 -10.492 0.529 1.00 96.31 82 GLY A N 1
ATOM 653 C CA . GLY A 1 82 ? 0.038 -11.564 1.429 1.00 96.31 82 GLY A CA 1
ATOM 654 C C . GLY A 1 82 ? -0.111 -11.071 2.870 1.00 96.31 82 GLY A C 1
ATOM 655 O O . GLY A 1 82 ? -1.149 -11.293 3.487 1.00 96.31 82 GLY A O 1
ATOM 656 N N . LYS A 1 83 ? 0.877 -10.322 3.377 1.00 93.00 83 LYS A N 1
ATOM 657 C CA . LYS A 1 83 ? 0.834 -9.751 4.734 1.00 93.00 83 LYS A CA 1
ATOM 658 C C . LYS A 1 83 ? -0.269 -8.710 4.910 1.00 93.00 83 LYS A C 1
ATOM 660 O O . LYS A 1 83 ? -0.928 -8.711 5.945 1.00 93.00 83 LYS A O 1
ATOM 665 N N . VAL A 1 84 ? -0.469 -7.831 3.924 1.00 93.50 84 VAL A N 1
ATOM 666 C CA . VAL A 1 84 ? -1.538 -6.816 3.960 1.00 93.50 84 VAL A CA 1
ATOM 667 C C . VAL A 1 84 ? -2.907 -7.494 4.034 1.00 93.50 84 VAL A C 1
ATOM 669 O O . VAL A 1 84 ? -3.683 -7.198 4.939 1.00 93.50 84 VAL A O 1
ATOM 672 N N . ARG A 1 85 ? -3.168 -8.462 3.145 1.00 95.12 85 ARG A N 1
ATOM 673 C CA . ARG A 1 85 ? -4.445 -9.190 3.079 1.00 95.12 85 ARG A CA 1
ATOM 674 C C . ARG A 1 85 ? -4.700 -10.052 4.313 1.00 95.12 85 ARG A C 1
ATOM 676 O O . ARG A 1 85 ? -5.821 -10.079 4.806 1.00 95.12 85 ARG A O 1
ATOM 683 N N . GLU A 1 86 ? -3.679 -10.737 4.830 1.00 93.56 86 GLU A N 1
ATOM 684 C CA . GLU A 1 86 ? -3.801 -11.528 6.062 1.00 93.56 86 GLU A CA 1
ATOM 685 C C . GLU A 1 86 ? -4.161 -10.634 7.257 1.00 93.56 86 GLU A C 1
ATOM 687 O O . GLU A 1 86 ? -5.069 -10.951 8.027 1.00 93.56 86 GLU A O 1
ATOM 692 N N . MET A 1 87 ? -3.469 -9.501 7.402 1.00 92.56 87 MET A N 1
ATOM 693 C CA . MET A 1 87 ? -3.737 -8.536 8.467 1.00 92.56 87 MET A CA 1
ATOM 694 C C . MET A 1 87 ? -5.155 -7.972 8.358 1.00 92.56 87 MET A C 1
ATOM 696 O O . MET A 1 87 ? -5.892 -7.996 9.343 1.00 92.56 87 MET A O 1
ATOM 700 N N . GLU A 1 88 ? -5.555 -7.541 7.161 1.00 93.25 88 GLU A N 1
ATOM 701 C CA . GLU A 1 88 ? -6.895 -7.021 6.898 1.00 93.25 88 GLU A CA 1
ATOM 702 C C . GLU A 1 88 ? -7.976 -8.056 7.231 1.00 93.25 88 GLU A C 1
ATOM 704 O O . GLU A 1 88 ? -8.929 -7.750 7.947 1.00 93.25 88 GLU A O 1
ATOM 709 N N . GLN A 1 89 ? -7.811 -9.299 6.774 1.00 94.62 89 GLN A N 1
ATOM 710 C CA . GLN A 1 89 ? -8.761 -10.376 7.039 1.00 94.62 89 GLN A CA 1
ATOM 711 C C . GLN A 1 89 ? -8.951 -10.604 8.542 1.00 94.62 89 GLN A C 1
ATOM 713 O O . GLN A 1 89 ? -10.084 -10.658 9.023 1.00 94.62 89 GLN A O 1
ATOM 718 N N . ARG A 1 90 ? -7.852 -10.727 9.293 1.00 94.25 90 ARG A N 1
ATOM 719 C CA . ARG A 1 90 ? -7.896 -10.983 10.740 1.00 94.25 90 ARG A CA 1
ATOM 720 C C . ARG A 1 90 ? -8.474 -9.798 11.510 1.00 94.25 90 ARG A C 1
ATOM 722 O O . ARG A 1 90 ? -9.204 -9.997 12.480 1.00 94.25 90 ARG A O 1
ATOM 729 N N . TYR A 1 91 ? -8.170 -8.575 11.075 1.00 93.19 91 TYR A N 1
ATOM 730 C CA . TYR A 1 91 ? -8.739 -7.355 11.642 1.00 93.19 91 TYR A CA 1
ATOM 731 C C . TYR A 1 91 ? -10.258 -7.311 11.445 1.00 93.19 91 TYR A C 1
ATOM 733 O O . TYR A 1 91 ? -11.002 -7.178 12.416 1.00 93.19 91 TYR A O 1
ATOM 741 N N . ARG A 1 92 ? -10.733 -7.523 10.211 1.00 93.44 92 ARG A N 1
ATOM 742 C CA . ARG A 1 92 ? -12.169 -7.527 9.881 1.00 93.44 92 ARG A CA 1
ATOM 743 C C . ARG A 1 92 ? -12.933 -8.673 10.552 1.00 93.44 92 ARG A C 1
ATOM 745 O O . ARG A 1 92 ? -14.114 -8.526 10.852 1.00 93.44 92 ARG A O 1
ATOM 752 N N . ALA A 1 93 ? -12.265 -9.793 10.830 1.00 95.19 93 ALA A N 1
ATOM 753 C CA . ALA A 1 93 ? -12.820 -10.900 11.608 1.00 95.19 93 ALA A CA 1
ATOM 754 C C . ALA A 1 93 ? -12.891 -10.617 13.125 1.00 95.19 93 ALA A C 1
ATOM 756 O O . ALA A 1 93 ? -13.454 -11.416 13.873 1.00 95.19 93 ALA A O 1
ATOM 757 N N . GLY A 1 94 ? -12.320 -9.503 13.599 1.00 93.31 94 GLY A N 1
ATOM 758 C CA . GLY A 1 94 ? -12.220 -9.178 15.023 1.00 93.31 94 GLY A CA 1
ATOM 759 C C . GLY A 1 94 ? -11.218 -10.048 15.790 1.00 93.31 94 GLY A C 1
ATOM 760 O O . GLY A 1 94 ? -11.198 -10.020 17.020 1.00 93.31 94 GLY A O 1
ATOM 761 N N . GLU A 1 95 ? -1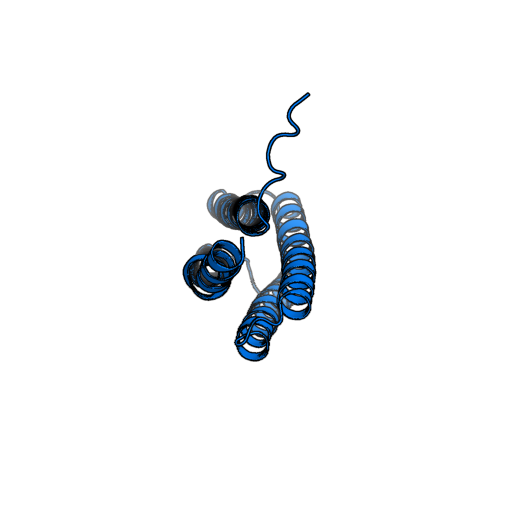0.384 -10.822 15.087 1.00 93.50 95 GLU A N 1
ATOM 762 C CA . GLU A 1 95 ? -9.362 -11.691 15.684 1.00 93.50 95 GLU A CA 1
ATOM 763 C C . GLU A 1 95 ? -8.160 -10.895 16.200 1.00 93.50 95 GLU A C 1
ATOM 765 O O . GLU A 1 95 ? -7.463 -11.331 17.118 1.00 93.50 95 GLU A O 1
ATOM 770 N N . VAL A 1 96 ? -7.901 -9.732 15.595 1.00 89.12 96 VAL A N 1
ATOM 771 C CA . VAL A 1 96 ? -6.845 -8.803 16.000 1.00 89.12 96 VAL A CA 1
ATOM 772 C C . VAL A 1 96 ? -7.361 -7.371 16.012 1.00 89.12 96 VAL A C 1
ATOM 774 O O . VAL A 1 96 ? -8.245 -7.000 15.245 1.00 89.12 96 VAL A O 1
ATOM 777 N N . GLN A 1 97 ? -6.770 -6.552 16.876 1.00 89.88 97 GLN A N 1
ATOM 778 C CA . GLN A 1 97 ? -6.916 -5.102 16.824 1.00 89.88 97 GLN A CA 1
ATOM 779 C C . GLN A 1 97 ? -5.790 -4.520 15.973 1.00 89.88 97 GLN A C 1
ATOM 781 O O . GLN A 1 97 ? -4.658 -5.009 16.024 1.00 89.88 97 GLN A O 1
ATOM 786 N N . LEU A 1 98 ? -6.081 -3.457 15.227 1.00 91.12 98 LEU A N 1
ATOM 787 C CA . LEU A 1 98 ? -5.050 -2.710 14.517 1.00 91.12 98 LEU A CA 1
ATOM 788 C C . LEU A 1 98 ? -4.296 -1.848 15.536 1.00 91.12 98 LEU A C 1
ATOM 790 O O . LEU A 1 98 ? -4.834 -0.886 16.077 1.00 91.12 98 LEU A O 1
ATOM 794 N N . THR A 1 99 ? -3.067 -2.248 15.856 1.00 93.62 99 THR A N 1
ATOM 795 C CA . THR A 1 99 ? -2.207 -1.547 16.820 1.00 93.62 99 THR A CA 1
ATOM 796 C C . THR A 1 99 ? -1.227 -0.619 16.117 1.00 93.62 99 THR A C 1
ATOM 798 O O . THR A 1 99 ? -0.946 -0.783 14.925 1.00 93.62 99 THR A O 1
ATOM 801 N N . LEU A 1 100 ? -0.646 0.321 16.869 1.00 94.31 100 LEU A N 1
ATOM 802 C CA . LEU A 1 100 ? 0.414 1.184 16.349 1.00 94.31 100 LEU A CA 1
ATOM 803 C C . LEU A 1 100 ? 1.599 0.359 15.826 1.00 94.31 100 LEU A C 1
ATOM 805 O O . LEU A 1 100 ? 2.081 0.629 14.734 1.00 94.31 100 LEU A O 1
ATOM 809 N N . ASP A 1 101 ? 1.979 -0.710 16.533 1.00 94.31 101 ASP A N 1
ATOM 810 C CA . ASP A 1 101 ? 3.030 -1.642 16.103 1.00 94.31 101 ASP A CA 1
ATOM 811 C C . ASP A 1 101 ? 2.701 -2.328 14.768 1.00 94.31 101 ASP A C 1
ATOM 813 O O . ASP A 1 101 ? 3.583 -2.529 13.928 1.00 94.31 101 ASP A O 1
ATOM 817 N N . THR A 1 102 ? 1.429 -2.675 14.545 1.00 91.19 102 THR A N 1
ATOM 818 C CA . THR A 1 102 ? 0.973 -3.280 13.284 1.00 91.19 102 THR A CA 1
ATOM 819 C C . THR A 1 102 ? 1.057 -2.265 12.147 1.00 91.19 102 THR A C 1
ATOM 821 O O . THR A 1 102 ? 1.616 -2.565 11.091 1.00 91.19 102 THR A O 1
ATOM 824 N N . ALA A 1 103 ? 0.574 -1.040 12.372 1.00 92.62 103 ALA A N 1
ATOM 825 C CA . ALA A 1 103 ? 0.656 0.034 11.387 1.00 92.62 103 ALA A CA 1
ATOM 826 C C . ALA A 1 103 ? 2.113 0.432 11.081 1.00 92.62 103 ALA A C 1
ATOM 828 O O . ALA A 1 103 ? 2.474 0.623 9.919 1.00 92.62 103 ALA A O 1
ATOM 829 N N . ASP A 1 104 ? 2.980 0.485 12.096 1.00 94.81 104 ASP A N 1
ATOM 830 C CA . ASP A 1 104 ? 4.411 0.739 11.928 1.00 94.81 104 ASP A CA 1
ATOM 831 C C . ASP A 1 104 ? 5.114 -0.399 11.181 1.00 94.81 104 ASP A C 1
ATOM 833 O O . ASP A 1 104 ? 5.984 -0.141 10.347 1.00 94.81 104 ASP A O 1
ATOM 837 N N . SER A 1 105 ? 4.705 -1.649 11.402 1.00 93.75 105 SER A N 1
ATOM 838 C CA . SER A 1 105 ? 5.218 -2.797 10.649 1.00 93.75 105 SER A CA 1
ATOM 839 C C . SER A 1 105 ? 4.860 -2.710 9.164 1.00 93.75 105 SER A C 1
ATOM 841 O O . SER A 1 105 ? 5.732 -2.915 8.321 1.00 93.75 105 SER A O 1
ATOM 843 N N . LEU A 1 106 ? 3.616 -2.355 8.828 1.00 92.62 106 LEU A N 1
ATOM 844 C CA . LEU A 1 106 ? 3.183 -2.152 7.438 1.00 92.62 106 LEU A CA 1
ATOM 845 C C . LEU A 1 106 ? 3.921 -0.986 6.779 1.00 92.62 106 LEU A C 1
ATOM 847 O O . LEU A 1 106 ? 4.433 -1.131 5.669 1.00 92.62 106 LEU A O 1
ATOM 851 N N . LYS A 1 107 ? 4.041 0.140 7.491 1.00 93.50 107 LYS A N 1
ATOM 852 C CA . LYS A 1 107 ? 4.824 1.299 7.049 1.00 93.50 107 LYS A CA 1
ATOM 853 C C . LYS A 1 107 ? 6.256 0.892 6.724 1.00 93.50 107 LYS A C 1
ATOM 855 O O . LYS A 1 107 ? 6.750 1.207 5.648 1.00 93.50 107 LYS A O 1
ATOM 860 N N . ASN A 1 108 ? 6.919 0.178 7.628 1.00 95.19 108 ASN A N 1
ATOM 861 C CA . ASN A 1 108 ? 8.304 -0.237 7.428 1.00 95.19 108 ASN A CA 1
ATOM 862 C C . ASN A 1 108 ? 8.444 -1.234 6.270 1.00 95.19 108 ASN A C 1
ATOM 864 O O . ASN A 1 108 ? 9.409 -1.143 5.521 1.00 95.19 108 ASN A O 1
ATOM 868 N N . LEU A 1 109 ? 7.495 -2.162 6.097 1.00 94.75 109 LEU A N 1
ATOM 869 C CA . LEU A 1 109 ? 7.497 -3.090 4.961 1.00 94.75 109 LEU A CA 1
ATOM 870 C C . LEU A 1 109 ? 7.430 -2.349 3.622 1.00 94.75 109 LEU A C 1
ATOM 872 O O . LEU A 1 109 ? 8.260 -2.619 2.758 1.00 94.75 109 LEU A O 1
ATOM 876 N N . LEU A 1 110 ? 6.501 -1.400 3.478 1.00 93.94 110 LEU A N 1
ATOM 877 C CA . LEU A 1 110 ? 6.363 -0.595 2.260 1.00 93.94 110 LEU A CA 1
ATOM 878 C C . LEU A 1 110 ? 7.578 0.306 2.026 1.00 93.94 110 LEU A C 1
ATOM 880 O O . LEU A 1 110 ? 8.153 0.289 0.946 1.00 93.94 110 LEU A O 1
ATOM 884 N N . LEU A 1 111 ? 8.037 1.034 3.048 1.00 93.38 111 LEU A N 1
ATOM 885 C CA . LEU A 1 111 ? 9.192 1.925 2.902 1.00 93.38 111 LEU A CA 1
ATOM 886 C C . LEU A 1 111 ? 10.474 1.173 2.531 1.00 93.38 111 LEU A C 1
ATOM 888 O O . LEU A 1 111 ? 11.256 1.671 1.723 1.00 93.38 111 LEU A O 1
ATOM 892 N N . ASN A 1 112 ? 10.700 -0.009 3.107 1.00 95.31 112 ASN A N 1
ATOM 893 C CA . ASN A 1 112 ? 11.869 -0.823 2.777 1.00 95.31 112 ASN A CA 1
ATOM 894 C C . ASN A 1 112 ? 11.816 -1.336 1.336 1.00 95.31 112 ASN A C 1
ATOM 896 O O . ASN A 1 112 ? 12.853 -1.393 0.681 1.00 95.31 112 ASN A O 1
ATOM 900 N N . HIS A 1 113 ? 10.626 -1.693 0.854 1.00 95.44 113 HIS A N 1
ATOM 901 C CA . HIS A 1 113 ? 10.417 -2.114 -0.525 1.00 95.44 113 HIS A CA 1
ATOM 902 C C . HIS A 1 113 ? 10.709 -0.965 -1.502 1.00 95.44 113 HIS A C 1
ATOM 904 O O . HIS A 1 113 ? 11.618 -1.087 -2.323 1.00 95.44 113 HIS A O 1
ATOM 910 N N . THR A 1 114 ? 10.101 0.205 -1.282 1.00 92.56 114 THR A N 1
ATOM 911 C CA . THR A 1 114 ? 10.319 1.402 -2.107 1.00 92.56 114 THR A CA 1
ATOM 912 C C . THR A 1 114 ? 11.761 1.895 -2.111 1.00 92.56 114 THR A C 1
ATOM 914 O O . THR A 1 114 ? 12.301 2.274 -3.149 1.00 92.56 114 THR A O 1
ATOM 917 N N . GLN A 1 115 ? 12.441 1.871 -0.964 1.00 92.75 115 GLN A N 1
ATOM 918 C CA . GLN A 1 115 ? 13.847 2.286 -0.887 1.00 92.75 115 GLN A CA 1
ATOM 919 C C . GLN A 1 115 ? 14.824 1.229 -1.424 1.00 92.75 115 GLN A C 1
ATOM 921 O O . GLN A 1 115 ? 15.996 1.549 -1.642 1.00 92.75 115 GLN A O 1
ATOM 926 N N . GLY A 1 116 ? 14.361 -0.009 -1.606 1.00 95.19 116 GLY A N 1
ATOM 927 C CA . GLY A 1 116 ? 15.144 -1.151 -2.059 1.00 95.19 116 GLY A CA 1
ATOM 928 C C . GLY A 1 116 ? 14.846 -1.514 -3.510 1.00 95.19 116 GLY A C 1
ATOM 929 O O . GLY A 1 116 ? 15.553 -1.067 -4.415 1.00 95.19 116 GLY A O 1
ATOM 930 N N . ALA A 1 117 ? 13.835 -2.361 -3.708 1.00 95.62 117 ALA A N 1
ATOM 931 C CA . ALA A 1 117 ? 13.487 -2.942 -5.001 1.00 95.62 117 ALA A CA 1
ATOM 932 C C . ALA A 1 117 ? 13.045 -1.868 -6.008 1.00 95.62 117 ALA A C 1
ATOM 934 O O . ALA A 1 117 ? 13.644 -1.764 -7.080 1.00 95.62 117 ALA A O 1
ATOM 935 N N . ASP A 1 118 ? 12.108 -0.997 -5.628 1.00 94.88 118 ASP A N 1
ATOM 936 C CA . ASP A 1 118 ? 11.540 -0.000 -6.548 1.00 94.88 118 ASP A CA 1
ATOM 937 C C . ASP A 1 118 ? 12.593 1.036 -6.947 1.00 94.88 118 ASP A C 1
ATOM 939 O O . ASP A 1 118 ? 12.732 1.400 -8.115 1.00 94.88 118 ASP A O 1
ATOM 943 N N . LYS A 1 119 ? 13.448 1.443 -6.000 1.00 92.19 119 LYS A N 1
ATOM 944 C CA . LYS A 1 119 ? 14.604 2.293 -6.302 1.00 92.19 119 LYS A CA 1
ATOM 945 C C . LYS A 1 119 ? 15.546 1.637 -7.317 1.00 92.19 119 LYS A C 1
ATOM 947 O O . LYS A 1 119 ? 16.012 2.308 -8.242 1.00 92.19 119 LYS A O 1
ATOM 952 N N . ALA A 1 120 ? 15.836 0.344 -7.167 1.00 94.06 120 ALA A N 1
ATOM 953 C CA . ALA A 1 120 ? 16.682 -0.383 -8.111 1.00 94.06 120 ALA A CA 1
ATOM 954 C C . ALA A 1 120 ? 16.039 -0.482 -9.506 1.00 94.06 120 ALA A C 1
ATOM 956 O O . ALA A 1 120 ? 16.756 -0.434 -10.513 1.00 94.06 120 ALA A O 1
ATOM 957 N N . LEU A 1 121 ? 14.707 -0.588 -9.585 1.00 93.94 121 LEU A N 1
ATOM 958 C CA . LEU A 1 121 ? 13.975 -0.499 -10.845 1.00 93.94 121 LEU A CA 1
ATOM 959 C C . LEU A 1 121 ? 14.082 0.907 -11.453 1.00 93.94 121 LEU A C 1
ATOM 961 O O . LEU A 1 121 ? 14.516 1.032 -12.600 1.00 93.94 121 LEU A O 1
ATOM 965 N N . SER A 1 122 ? 13.767 1.963 -10.701 1.00 91.12 122 SER A N 1
ATOM 966 C CA . SER A 1 122 ? 13.844 3.357 -11.165 1.00 91.12 122 SER A CA 1
ATOM 967 C C . SER A 1 122 ? 15.236 3.720 -11.696 1.00 91.12 122 SER A C 1
ATOM 969 O O . SER A 1 122 ? 15.364 4.328 -12.763 1.00 91.12 122 SER A O 1
ATOM 971 N N . GLU A 1 123 ? 16.304 3.285 -11.019 1.00 90.44 123 GLU A N 1
ATOM 972 C CA . GLU A 1 123 ? 17.685 3.462 -11.486 1.00 90.44 123 GLU A CA 1
ATOM 973 C C . GLU A 1 123 ? 17.983 2.699 -12.786 1.00 90.44 123 GLU A C 1
ATOM 975 O O . GLU A 1 123 ? 18.767 3.167 -13.618 1.00 90.44 123 GLU A O 1
ATOM 980 N N . HIS A 1 124 ? 17.389 1.518 -12.977 1.00 89.81 124 HIS A N 1
ATOM 981 C CA . HIS A 1 124 ? 17.526 0.750 -14.212 1.00 89.81 124 HIS A CA 1
ATOM 982 C C . HIS A 1 124 ? 16.807 1.434 -15.380 1.00 89.81 124 HIS A C 1
ATOM 984 O O . HIS A 1 124 ? 17.388 1.575 -16.456 1.00 89.81 124 HIS A O 1
ATOM 990 N N . LEU A 1 125 ? 15.580 1.910 -15.159 1.00 87.06 125 LEU A N 1
ATOM 991 C CA . LEU A 1 125 ? 14.780 2.616 -16.164 1.00 87.06 125 LEU A CA 1
ATOM 992 C C . LEU A 1 125 ? 15.428 3.942 -16.582 1.00 87.06 125 LEU A C 1
ATOM 994 O O . LEU A 1 125 ? 15.479 4.257 -17.772 1.00 87.06 125 LEU A O 1
ATOM 998 N N . GLY A 1 126 ? 16.013 4.677 -15.632 1.00 82.06 126 GLY A N 1
ATOM 999 C CA . GLY A 1 126 ? 16.746 5.915 -15.913 1.00 82.06 126 GLY A CA 1
ATOM 1000 C C . GLY A 1 126 ? 18.002 5.721 -16.774 1.00 82.06 126 GLY A C 1
ATOM 1001 O O . GLY A 1 126 ? 18.406 6.644 -17.472 1.00 82.06 126 GLY A O 1
ATOM 1002 N N . LYS A 1 127 ? 18.606 4.524 -16.776 1.00 72.88 127 LYS A N 1
ATOM 1003 C CA . LYS A 1 127 ? 19.748 4.180 -17.650 1.00 72.88 127 LYS A CA 1
ATOM 1004 C C . LYS A 1 127 ? 19.329 3.771 -19.066 1.00 72.88 127 LYS A C 1
ATOM 1006 O O . LYS A 1 127 ? 20.182 3.731 -19.947 1.00 72.88 127 LYS A O 1
ATOM 1011 N N . GLN A 1 128 ? 18.057 3.427 -19.270 1.00 58.94 128 GLN A N 1
ATOM 1012 C CA . GLN A 1 128 ? 17.491 3.082 -20.579 1.00 58.94 128 GLN A CA 1
ATOM 1013 C C . GLN A 1 128 ? 16.843 4.286 -21.293 1.00 58.94 128 GLN A C 1
ATOM 1015 O O . GLN A 1 128 ? 16.301 4.112 -22.385 1.00 58.94 128 GLN A O 1
ATOM 1020 N N . SER A 1 129 ? 16.860 5.468 -20.661 1.00 54.41 129 SER A N 1
ATOM 1021 C CA . SER A 1 129 ? 16.249 6.715 -21.150 1.00 54.41 129 SER A CA 1
ATOM 1022 C C . SER A 1 129 ? 17.198 7.538 -22.019 1.00 54.41 129 SER A C 1
ATOM 1024 O O . SER A 1 129 ? 18.414 7.540 -21.723 1.00 54.41 129 SER A O 1
#

Foldseek 3Di:
DDDDPDDQPLVVLVVLLVVLLVLLVLLLVCQVVVHDPVSNVVSLVCNLVSLVVSLVVVLVVCVVVVPVCSVVLNVLSVVLSVLSVVVVVCCVVVVDPCHSVNSVVNSCSSVCSCVPVVVVVSVVSVVVD

Secondary structure (DSSP, 8-state):
-PPP----HHHHHHHHHHHHHHHHHHHHHHHHTT--HHHHHHHHHHHHHHHHHHHHHHHHHHHHTT-TTHHHHHHHHHHHHHHHHHHHHHHHTTSS---HHHHHHHHHHHHHHIIIIIHHHHHHHHH--

Radius of gyration: 16.37 Å; chains: 1; bounding box: 35×36×48 Å

pLDDT: mean 90.27, std 13.56, range [35.47, 98.31]

Sequence (129 aa):
MSVDPISTDSAALDAEHQVQTGLVMALRQAVEEHRPTSEVDDILDRLTSYTDAHFMAEQLLMRLKAYPYYEAHQLEHDRLMGKVREMEQRYRAGEVQLTLDTADSLKNLLLNHTQGADKALSEHLGKQS